Protein AF-A0A9X6JPH6-F1 (afdb_monomer_lite)

Secondary structure (DSSP, 8-state):
----SSSTTSS-HHHHHHHT--------EEEEEEEETTS-EEEEE--TT--HHHHHHHHT--GGGEEEEEEEEE-

Foldseek 3Di:
DDDPPPDPVPPDPPVVVVVPPPPVPVPWWKKKWFQFPVRDIDIDTDDPPDDPVNVCVVVVHDPNRGPDIDIDTGD

Radius of gyration: 25.1 Å; chains: 1; bounding box: 47×43×67 Å

Sequence (75 aa):
MSKKESTYLKCFPLLLIITMKEHKKQKSYYIREYTLRDKSTKSIRVEPWRSFKEEMKVLGITDNDIFQIQLIKRV

Organism: Bacillus thuringiensis serovar kumamotoensis (NCBI:txid132267)

Structure (mmCIF, N/CA/C/O backbone):
data_AF-A0A9X6JPH6-F1
#
_entry.id   AF-A0A9X6JPH6-F1
#
loop_
_atom_site.group_PDB
_atom_site.id
_atom_site.type_symbol
_atom_site.label_atom_id
_atom_site.label_alt_id
_atom_site.label_comp_id
_atom_site.label_asym_id
_atom_site.label_entity_id
_atom_site.label_seq_id
_atom_site.pdbx_PDB_ins_code
_atom_site.Cartn_x
_atom_site.Cartn_y
_atom_site.Cartn_z
_atom_site.occupancy
_atom_site.B_iso_or_equiv
_atom_site.auth_seq_id
_atom_site.auth_comp_id
_atom_site.auth_asym_id
_atom_site.auth_atom_id
_atom_site.pdbx_PDB_model_num
ATOM 1 N N . MET A 1 1 ? 34.902 -35.308 -52.455 1.00 33.12 1 MET A N 1
ATOM 2 C CA . MET A 1 1 ? 35.778 -34.130 -52.250 1.00 33.12 1 MET A CA 1
ATOM 3 C C . MET A 1 1 ? 34.950 -32.910 -52.647 1.00 33.12 1 MET A C 1
ATOM 5 O O . MET A 1 1 ? 34.476 -32.899 -53.763 1.00 33.12 1 MET A O 1
ATOM 9 N N . SER A 1 2 ? 34.600 -31.929 -51.825 1.00 42.56 2 SER A N 1
ATOM 10 C CA . SER A 1 2 ? 34.991 -31.585 -50.467 1.00 42.56 2 SER A CA 1
ATOM 11 C C . SER A 1 2 ? 33.855 -30.782 -49.818 1.00 42.56 2 SER A C 1
ATOM 13 O O . SER A 1 2 ? 33.270 -29.902 -50.447 1.00 42.56 2 SER A O 1
ATOM 15 N N . LYS A 1 3 ? 33.588 -31.133 -48.559 1.00 47.28 3 LYS A N 1
ATOM 16 C CA . LYS A 1 3 ? 32.904 -30.383 -47.500 1.00 47.28 3 LYS A CA 1
ATOM 17 C C . LYS A 1 3 ? 32.867 -28.864 -47.735 1.00 47.28 3 LYS A C 1
ATOM 19 O O . LYS A 1 3 ? 33.906 -28.213 -47.674 1.00 47.28 3 LYS A O 1
ATOM 24 N N . LYS A 1 4 ? 31.674 -28.294 -47.922 1.00 45.09 4 LYS A N 1
ATOM 25 C CA . LYS A 1 4 ? 31.421 -26.852 -47.719 1.00 45.09 4 LYS A CA 1
ATOM 26 C C . LYS A 1 4 ? 30.185 -26.558 -46.864 1.00 45.09 4 LYS A C 1
ATOM 28 O O . LYS A 1 4 ? 29.777 -25.413 -46.740 1.00 45.09 4 LYS A O 1
ATOM 33 N N . GLU A 1 5 ? 29.652 -27.574 -46.202 1.00 50.53 5 GLU A N 1
ATOM 34 C CA . GLU A 1 5 ? 28.873 -27.385 -44.984 1.00 50.53 5 GLU A CA 1
ATOM 35 C C . GLU A 1 5 ? 29.837 -27.583 -43.809 1.00 50.53 5 GLU A C 1
ATOM 37 O O . GLU A 1 5 ? 30.720 -28.434 -43.891 1.00 50.53 5 GLU A O 1
ATOM 42 N N . SER A 1 6 ? 29.684 -26.826 -42.720 1.00 46.59 6 SER A N 1
ATOM 43 C CA . SER A 1 6 ? 30.461 -26.952 -41.468 1.00 46.59 6 SER A CA 1
ATOM 44 C C . SER A 1 6 ? 31.720 -26.077 -41.289 1.00 46.59 6 SER A C 1
ATOM 46 O O . SER A 1 6 ? 32.714 -26.550 -40.731 1.00 46.59 6 SER A O 1
ATOM 48 N N . THR A 1 7 ? 31.670 -24.773 -41.581 1.00 45.78 7 THR A N 1
ATOM 49 C CA . THR A 1 7 ? 32.621 -23.833 -40.928 1.00 45.78 7 THR A CA 1
ATOM 50 C C . THR A 1 7 ? 32.062 -22.480 -40.476 1.00 45.78 7 THR A C 1
ATOM 52 O O . THR A 1 7 ? 32.659 -21.888 -39.584 1.00 45.78 7 THR A O 1
ATOM 55 N N . TYR A 1 8 ? 30.898 -22.014 -40.942 1.00 46.41 8 TYR A N 1
ATOM 56 C CA . TYR A 1 8 ? 30.367 -20.699 -40.518 1.00 46.41 8 TYR A CA 1
ATOM 57 C C . TYR A 1 8 ? 29.532 -20.692 -39.227 1.00 46.41 8 TYR A C 1
ATOM 59 O O . TYR A 1 8 ? 29.113 -19.633 -38.778 1.00 46.41 8 TYR A O 1
ATOM 67 N N . LEU A 1 9 ? 29.338 -21.846 -38.583 1.00 46.03 9 LEU A N 1
ATOM 68 C CA . LEU A 1 9 ? 28.668 -21.949 -37.274 1.00 46.03 9 LEU A CA 1
ATOM 69 C C . LEU A 1 9 ? 29.632 -22.274 -36.119 1.00 46.03 9 LEU A C 1
ATOM 71 O O . LEU A 1 9 ? 29.194 -22.519 -35.000 1.00 46.03 9 LEU A O 1
ATOM 75 N N . LYS A 1 10 ? 30.951 -22.277 -36.365 1.00 49.50 10 LYS A N 1
ATOM 76 C CA . LYS A 1 10 ? 31.974 -22.601 -35.349 1.00 49.50 10 LYS A CA 1
ATOM 77 C C . LYS A 1 10 ? 32.765 -21.404 -34.818 1.00 49.50 10 LYS A C 1
ATOM 79 O O . LYS A 1 10 ? 33.596 -21.583 -33.936 1.00 49.50 10 LYS A O 1
ATOM 84 N N . CYS A 1 11 ? 32.474 -20.192 -35.280 1.00 51.28 11 CYS A N 1
ATOM 85 C CA . CYS A 1 11 ? 33.116 -18.973 -34.796 1.00 51.28 11 CYS A CA 1
ATOM 86 C C . CYS A 1 11 ? 32.048 -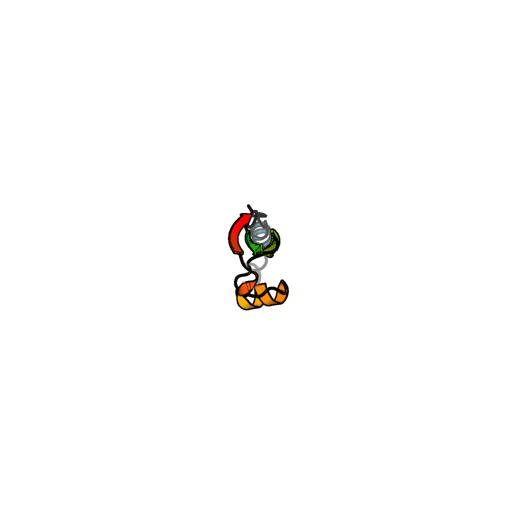17.953 -34.410 1.00 51.28 11 CYS A C 1
ATOM 88 O O . CYS A 1 11 ? 31.660 -17.168 -35.258 1.00 51.28 11 CYS A O 1
ATOM 90 N N . PHE A 1 12 ? 31.551 -18.000 -33.169 1.00 50.66 12 PHE A N 1
ATOM 91 C CA . PHE A 1 12 ? 31.341 -16.814 -32.313 1.00 50.66 12 PHE A CA 1
ATOM 92 C C . PHE A 1 12 ? 30.690 -17.156 -30.949 1.00 50.66 12 PHE A C 1
ATOM 94 O O . PHE A 1 12 ? 29.692 -16.550 -30.564 1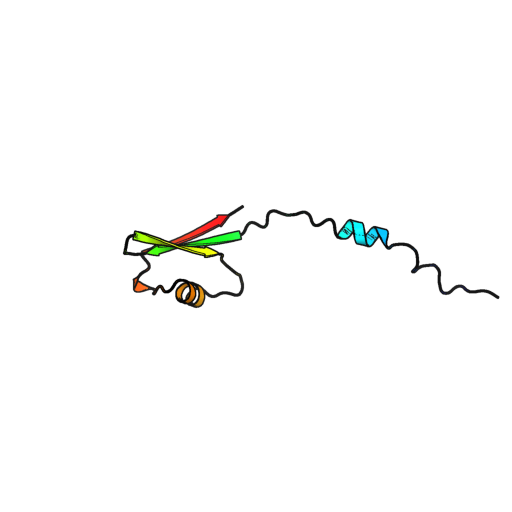.00 50.66 12 PHE A O 1
ATOM 101 N N . PRO A 1 13 ? 31.252 -18.069 -30.131 1.00 52.25 13 PRO A N 1
ATOM 102 C CA . PRO A 1 13 ? 30.822 -18.169 -28.732 1.00 52.25 13 PRO A CA 1
ATOM 103 C C . PRO A 1 13 ? 31.196 -16.909 -27.923 1.00 52.25 13 PRO A C 1
ATOM 105 O O . PRO A 1 13 ? 30.546 -16.598 -26.932 1.00 52.25 13 PRO A O 1
ATOM 108 N N . LEU A 1 14 ? 32.202 -16.137 -28.361 1.00 50.59 14 LEU A N 1
ATOM 109 C CA . LEU A 1 14 ? 32.657 -14.936 -27.652 1.00 50.59 14 LEU A CA 1
ATOM 110 C C . LEU A 1 14 ? 31.713 -13.728 -27.783 1.00 50.59 14 LEU A C 1
ATOM 112 O O . LEU A 1 14 ? 31.624 -12.943 -26.844 1.00 50.59 14 LEU A O 1
ATOM 116 N N . LEU A 1 15 ? 30.994 -13.565 -28.904 1.00 49.72 15 LEU A N 1
ATOM 117 C CA . LEU A 1 15 ? 30.102 -12.405 -29.092 1.00 49.72 15 LEU A CA 1
ATOM 118 C C . LEU A 1 15 ? 28.900 -12.472 -28.145 1.00 49.72 15 LEU A C 1
ATOM 120 O O . LEU A 1 15 ? 28.467 -11.449 -27.621 1.00 49.72 15 LEU A O 1
ATOM 124 N N . LEU A 1 16 ? 28.415 -13.689 -27.882 1.00 49.06 16 LEU A N 1
ATOM 125 C CA . LEU A 1 16 ? 27.297 -13.936 -26.975 1.00 49.06 16 LEU A CA 1
ATOM 126 C C . LEU A 1 16 ? 27.658 -13.608 -25.515 1.00 49.06 16 LEU A C 1
ATOM 128 O O . LEU A 1 16 ? 26.838 -13.069 -24.772 1.00 49.06 16 LEU A O 1
ATOM 132 N N . ILE A 1 17 ? 28.906 -13.856 -25.106 1.00 47.41 17 ILE A N 1
ATOM 133 C CA . ILE A 1 17 ? 29.376 -13.542 -23.746 1.00 47.41 17 ILE A CA 1
ATOM 134 C C . ILE A 1 17 ? 29.417 -12.023 -23.521 1.00 47.41 17 ILE A C 1
ATOM 136 O O . ILE A 1 17 ? 29.040 -11.547 -22.451 1.00 47.41 17 ILE A O 1
ATOM 140 N N . ILE A 1 18 ? 29.806 -11.240 -24.533 1.00 52.56 18 ILE A N 1
ATOM 141 C CA . ILE A 1 18 ? 29.888 -9.774 -24.419 1.00 52.56 18 ILE A CA 1
ATOM 142 C C . ILE A 1 18 ? 28.484 -9.158 -24.259 1.00 52.56 18 ILE A C 1
ATOM 144 O O . ILE A 1 18 ? 28.331 -8.167 -23.544 1.00 52.56 18 ILE A O 1
ATOM 148 N N . THR A 1 19 ? 27.442 -9.779 -24.826 1.00 43.06 19 THR A N 1
ATOM 149 C CA . THR A 1 19 ? 26.047 -9.329 -24.650 1.00 43.06 19 THR A CA 1
ATOM 150 C C . THR A 1 19 ? 25.453 -9.619 -23.267 1.00 43.06 19 THR A C 1
ATOM 152 O O . THR A 1 19 ? 24.489 -8.964 -22.882 1.00 43.06 19 THR A O 1
ATOM 155 N N . MET A 1 20 ? 26.043 -10.530 -22.483 1.00 49.62 20 MET A N 1
ATOM 156 C CA . MET A 1 20 ? 25.623 -10.832 -21.105 1.00 49.62 20 MET A CA 1
ATOM 157 C C . MET A 1 20 ? 26.369 -10.013 -20.047 1.00 49.62 20 MET A C 1
ATOM 159 O O . MET A 1 20 ? 26.322 -10.335 -18.859 1.00 49.62 20 MET A O 1
ATOM 163 N N . LYS A 1 21 ? 27.058 -8.931 -20.433 1.00 47.50 21 LYS A N 1
ATOM 164 C CA . LYS A 1 21 ? 27.527 -7.940 -19.463 1.00 47.50 21 LYS A CA 1
ATOM 165 C C . LYS A 1 21 ? 26.310 -7.141 -18.999 1.00 47.50 21 LYS A C 1
ATOM 167 O O . LYS A 1 21 ? 26.069 -6.024 -19.446 1.00 47.50 21 LYS A O 1
ATOM 172 N N . GLU A 1 22 ? 25.507 -7.767 -18.139 1.00 53.97 22 GLU A N 1
ATOM 173 C CA . GLU A 1 22 ? 24.407 -7.149 -17.416 1.00 53.97 22 GLU A CA 1
ATOM 174 C C . GLU A 1 22 ? 24.965 -5.929 -16.702 1.00 53.97 22 GLU A C 1
ATOM 176 O O . GLU A 1 22 ? 25.566 -5.995 -15.627 1.00 53.97 22 GLU A O 1
ATOM 181 N N . HIS A 1 23 ? 24.772 -4.775 -17.326 1.00 53.81 23 HIS A N 1
ATOM 182 C CA . HIS A 1 23 ? 24.781 -3.528 -16.610 1.00 53.81 23 HIS A CA 1
ATOM 183 C C . HIS A 1 23 ? 23.780 -3.735 -15.477 1.00 53.81 23 HIS A C 1
ATOM 185 O O . HIS A 1 23 ? 22.576 -3.825 -15.731 1.00 53.81 23 HIS A O 1
ATOM 191 N N . LYS A 1 24 ? 24.275 -3.854 -14.239 1.00 57.47 24 LYS A N 1
ATOM 192 C CA . LYS A 1 24 ? 23.478 -3.710 -13.020 1.00 57.47 24 LYS A CA 1
ATOM 193 C C . LYS A 1 24 ? 22.940 -2.279 -13.016 1.00 57.47 24 LYS A C 1
ATOM 195 O O . LYS A 1 24 ? 23.406 -1.421 -12.276 1.00 57.47 24 LYS A O 1
ATOM 200 N N . LYS A 1 25 ? 22.004 -1.994 -13.924 1.00 59.97 25 LYS A N 1
ATOM 201 C CA . LYS A 1 25 ? 21.180 -0.800 -13.923 1.00 59.97 25 LYS A CA 1
ATOM 202 C C . LYS A 1 25 ? 20.516 -0.862 -12.564 1.00 59.97 25 LYS A C 1
ATOM 204 O O . LYS A 1 25 ? 19.797 -1.826 -12.300 1.00 59.97 25 LYS A O 1
ATOM 209 N N . GLN A 1 26 ? 20.830 0.091 -11.691 1.00 59.28 26 GLN A N 1
ATOM 210 C CA . GLN A 1 26 ? 20.073 0.280 -10.464 1.00 59.28 26 GLN A CA 1
ATOM 211 C C . GLN A 1 26 ? 18.611 0.403 -10.900 1.00 59.28 26 GLN A C 1
ATOM 213 O O . GLN A 1 26 ? 18.218 1.371 -11.555 1.00 59.28 26 GLN A O 1
ATOM 218 N N . LYS A 1 27 ? 17.848 -0.681 -10.725 1.00 75.88 27 LYS A N 1
ATOM 219 C CA . LYS A 1 27 ? 16.446 -0.723 -11.119 1.00 75.88 27 LYS A CA 1
ATOM 220 C C . LYS A 1 27 ? 15.738 0.093 -10.059 1.00 75.88 27 LYS A C 1
ATOM 222 O O . LYS A 1 27 ? 15.447 -0.436 -8.990 1.00 75.88 27 LYS A O 1
ATOM 227 N N . SER A 1 28 ? 15.504 1.369 -10.356 1.00 85.81 28 SER A N 1
ATOM 228 C CA . SER A 1 28 ? 14.676 2.196 -9.495 1.00 85.81 28 SER A CA 1
ATOM 229 C C . SER A 1 28 ? 13.323 1.511 -9.342 1.00 85.81 28 SER A C 1
ATOM 231 O O . SER A 1 28 ? 12.711 1.139 -10.348 1.00 85.81 28 SER A O 1
ATOM 233 N N . TYR A 1 29 ? 12.872 1.326 -8.113 1.00 91.75 29 TYR A N 1
ATOM 234 C CA . TYR A 1 29 ? 11.597 0.697 -7.803 1.00 91.75 29 TYR A CA 1
ATOM 235 C C . TYR A 1 29 ? 10.729 1.667 -7.015 1.00 91.75 29 TYR A C 1
ATOM 237 O O . TYR A 1 29 ? 11.213 2.619 -6.405 1.00 91.75 29 TYR A O 1
ATOM 245 N N . TYR A 1 30 ? 9.424 1.439 -7.045 1.00 95.38 30 TYR A N 1
ATOM 246 C CA . TYR A 1 30 ? 8.482 2.256 -6.300 1.00 95.38 30 TYR A CA 1
ATOM 247 C C . TYR A 1 30 ? 8.086 1.539 -5.015 1.00 95.38 30 TYR A C 1
ATOM 249 O O . TYR A 1 30 ? 7.835 0.333 -5.005 1.00 95.38 30 TYR A O 1
ATOM 257 N N . ILE A 1 31 ? 8.041 2.291 -3.925 1.00 96.38 31 ILE A N 1
ATOM 258 C CA . ILE A 1 31 ? 7.441 1.882 -2.663 1.00 96.38 31 ILE A CA 1
ATOM 259 C C . ILE A 1 31 ? 6.164 2.686 -2.502 1.00 96.38 31 ILE A C 1
ATOM 261 O O . ILE A 1 31 ? 6.156 3.899 -2.707 1.00 96.38 31 ILE A O 1
ATOM 265 N N . ARG A 1 32 ? 5.091 2.014 -2.114 1.00 97.12 32 ARG A N 1
ATOM 266 C CA . ARG A 1 32 ? 3.884 2.666 -1.644 1.00 97.12 32 ARG A CA 1
ATOM 267 C C . ARG A 1 32 ? 3.882 2.647 -0.127 1.00 97.12 32 ARG A C 1
ATOM 269 O O . ARG A 1 32 ? 4.055 1.591 0.481 1.00 97.12 32 ARG A O 1
ATOM 276 N N . GLU A 1 33 ? 3.724 3.818 0.460 1.00 97.62 33 GLU A N 1
ATOM 277 C CA . GLU A 1 33 ? 3.677 4.018 1.899 1.00 97.62 33 GLU A CA 1
ATOM 278 C C . GLU A 1 33 ? 2.261 4.420 2.309 1.00 97.62 33 GLU A C 1
ATOM 280 O O . GLU A 1 33 ? 1.661 5.317 1.721 1.00 97.62 33 GLU A O 1
ATOM 285 N N . TYR A 1 34 ? 1.728 3.716 3.297 1.00 97.75 34 TYR A N 1
ATOM 286 C CA . TYR A 1 34 ? 0.406 3.890 3.867 1.00 97.75 34 TYR A CA 1
ATOM 287 C C . TYR A 1 34 ? 0.573 4.434 5.281 1.00 97.75 34 TYR A C 1
ATOM 289 O O . TYR A 1 34 ? 1.082 3.737 6.161 1.00 97.75 34 TYR A O 1
ATOM 297 N N . THR A 1 35 ? 0.140 5.668 5.498 1.00 97.81 35 THR A N 1
ATOM 298 C CA . THR A 1 35 ? -0.013 6.241 6.834 1.00 97.81 35 THR A CA 1
ATOM 299 C C . THR A 1 35 ? -1.413 5.909 7.317 1.00 97.81 35 THR A C 1
ATOM 301 O O . THR A 1 35 ? -2.403 6.273 6.673 1.00 97.81 35 THR A O 1
ATOM 304 N N . LEU A 1 36 ? -1.499 5.199 8.433 1.00 97.75 36 LEU A N 1
ATOM 305 C CA . LEU A 1 36 ? -2.759 4.790 9.030 1.00 97.75 36 LEU A CA 1
ATOM 306 C C . LEU A 1 36 ? -3.253 5.836 10.039 1.00 97.75 36 LEU A C 1
ATOM 308 O O . LEU A 1 36 ? -2.495 6.680 10.524 1.00 97.75 36 LEU A O 1
ATOM 312 N N . ARG A 1 37 ? -4.543 5.785 10.376 1.00 96.69 37 ARG A N 1
ATOM 313 C CA . ARG A 1 37 ? -5.175 6.685 11.359 1.00 96.69 37 ARG A CA 1
ATOM 314 C C . ARG A 1 37 ? -4.608 6.538 12.769 1.00 96.69 37 ARG A C 1
ATOM 316 O O . ARG A 1 37 ? -4.624 7.501 13.531 1.00 96.69 37 ARG A O 1
ATOM 323 N N . ASP A 1 38 ? -4.080 5.364 13.104 1.00 96.38 38 ASP A N 1
ATOM 324 C CA . ASP A 1 38 ? -3.369 5.102 14.361 1.00 96.38 38 ASP A CA 1
ATOM 325 C C . ASP A 1 38 ? -1.947 5.701 14.386 1.00 96.38 38 ASP A C 1
ATOM 327 O O . ASP A 1 38 ? -1.222 5.531 15.365 1.00 96.38 38 ASP A O 1
ATOM 331 N N . LYS A 1 39 ? -1.568 6.442 13.330 1.00 95.38 39 LYS A N 1
ATOM 332 C CA . LYS A 1 39 ? -0.252 7.053 13.090 1.00 95.38 39 LYS A CA 1
ATOM 333 C C . LYS A 1 39 ? 0.859 6.047 12.791 1.00 95.38 39 LYS A C 1
ATOM 335 O O . LYS A 1 39 ? 2.018 6.450 12.693 1.00 95.38 39 LYS A O 1
ATOM 340 N N . SER A 1 40 ? 0.540 4.764 12.633 1.00 97.19 40 SER A N 1
ATOM 341 C CA . SER A 1 40 ? 1.500 3.779 12.155 1.00 97.19 40 SER A CA 1
ATOM 342 C C . SER A 1 40 ? 1.696 3.895 10.643 1.00 97.19 40 SER A C 1
ATOM 344 O O . SER A 1 40 ? 0.841 4.396 9.905 1.00 97.19 40 SER A O 1
ATOM 346 N N . THR A 1 41 ? 2.850 3.423 10.179 1.00 97.25 41 THR A N 1
ATOM 347 C CA . THR A 1 41 ? 3.218 3.468 8.767 1.00 97.25 41 THR A CA 1
ATOM 348 C C . THR A 1 41 ? 3.492 2.059 8.272 1.00 97.25 41 THR A C 1
ATOM 350 O O . THR A 1 41 ? 4.291 1.327 8.859 1.00 97.25 41 THR A O 1
ATOM 353 N N . LYS A 1 42 ? 2.853 1.673 7.169 1.00 97.19 42 LYS A N 1
ATOM 354 C CA . LYS A 1 42 ? 3.128 0.418 6.463 1.00 97.19 42 LYS A CA 1
ATOM 355 C C . LYS A 1 42 ? 3.633 0.724 5.068 1.00 97.19 42 LYS A C 1
ATOM 357 O O . LYS A 1 42 ? 3.134 1.629 4.413 1.00 97.19 42 LYS A O 1
ATOM 362 N N . SER A 1 43 ? 4.609 -0.035 4.592 1.00 96.88 43 SER A N 1
ATOM 363 C CA . SER A 1 43 ? 5.150 0.156 3.250 1.00 96.88 43 SER A CA 1
ATOM 364 C C . SER A 1 43 ? 5.217 -1.157 2.492 1.00 96.88 43 SER A C 1
ATOM 366 O O . SER A 1 43 ? 5.414 -2.227 3.069 1.00 96.88 43 SER A O 1
ATOM 368 N N . ILE A 1 44 ? 5.019 -1.074 1.182 1.00 96.50 44 ILE A N 1
ATOM 369 C CA . ILE A 1 44 ? 5.090 -2.223 0.291 1.00 96.50 44 ILE A CA 1
ATOM 370 C C . ILE A 1 44 ? 5.730 -1.816 -1.027 1.00 96.50 44 ILE A C 1
ATOM 372 O O . ILE A 1 44 ? 5.520 -0.714 -1.534 1.00 96.50 44 ILE A O 1
ATOM 376 N N . ARG A 1 45 ? 6.540 -2.708 -1.590 1.00 95.69 45 ARG A N 1
ATOM 377 C CA . ARG A 1 45 ? 7.062 -2.518 -2.938 1.00 95.69 45 ARG A CA 1
ATOM 378 C C . ARG A 1 45 ? 5.919 -2.674 -3.940 1.00 95.69 45 ARG A C 1
ATOM 380 O O . ARG A 1 45 ? 5.161 -3.641 -3.863 1.00 95.69 45 ARG A O 1
ATOM 387 N N . VAL A 1 46 ? 5.819 -1.722 -4.860 1.00 95.06 46 VAL A N 1
ATOM 388 C CA . VAL A 1 46 ? 4.834 -1.751 -5.939 1.00 95.06 46 VAL A CA 1
ATOM 389 C C . VAL A 1 46 ? 5.318 -2.726 -6.996 1.00 95.06 46 VAL A C 1
ATOM 391 O O . VAL A 1 46 ? 6.392 -2.543 -7.573 1.00 95.06 46 VAL A O 1
ATOM 394 N N . GLU A 1 47 ? 4.509 -3.747 -7.247 1.00 93.88 47 GLU A N 1
ATOM 395 C CA . GLU A 1 47 ? 4.746 -4.715 -8.309 1.00 93.88 47 GLU A CA 1
ATOM 396 C C . GLU A 1 47 ? 3.687 -4.553 -9.410 1.00 93.88 47 GLU A C 1
ATOM 398 O O . GLU A 1 47 ? 2.513 -4.377 -9.087 1.00 93.88 47 GLU A O 1
ATOM 403 N N . PRO A 1 48 ? 4.054 -4.636 -10.704 1.00 90.00 48 PRO A N 1
ATOM 404 C CA . PRO A 1 48 ? 3.129 -4.389 -11.817 1.00 90.00 48 PRO A CA 1
ATOM 405 C C . PRO A 1 48 ? 1.903 -5.309 -11.852 1.00 90.00 48 PRO A C 1
ATOM 407 O O . PRO A 1 48 ? 0.868 -4.933 -12.389 1.00 90.00 48 PRO A O 1
ATOM 410 N N . TRP A 1 49 ? 2.031 -6.525 -11.318 1.00 93.25 49 TRP A N 1
ATOM 411 C CA . TRP A 1 49 ? 0.972 -7.539 -11.313 1.00 93.25 49 TRP A CA 1
ATOM 412 C C . TRP A 1 49 ? 0.114 -7.520 -10.045 1.00 93.25 49 TRP A C 1
ATOM 414 O O . TRP A 1 49 ? -0.830 -8.299 -9.954 1.00 93.25 49 TRP A O 1
ATOM 424 N N . ARG A 1 50 ? 0.454 -6.695 -9.047 1.00 92.75 50 ARG A N 1
ATOM 425 C CA . ARG A 1 50 ? -0.263 -6.642 -7.772 1.00 92.75 50 ARG A CA 1
ATOM 426 C C . ARG A 1 50 ? -1.219 -5.456 -7.768 1.00 92.75 50 ARG A C 1
ATOM 428 O O . ARG A 1 50 ? -0.834 -4.324 -8.047 1.00 92.75 50 ARG A O 1
ATOM 435 N N . SER A 1 51 ? -2.471 -5.715 -7.417 1.00 94.88 51 SER A N 1
ATOM 436 C CA . SER A 1 51 ? -3.480 -4.672 -7.247 1.00 94.88 51 SER A CA 1
ATOM 437 C C . SER A 1 51 ? -3.407 -4.026 -5.859 1.00 94.88 51 SER A C 1
ATOM 439 O O . SER A 1 51 ? -2.992 -4.654 -4.885 1.00 94.88 51 SER A O 1
ATOM 441 N N . PHE A 1 52 ? -3.908 -2.795 -5.729 1.00 92.31 52 PHE A N 1
ATOM 442 C CA . PHE A 1 52 ? -4.039 -2.110 -4.434 1.00 92.31 52 PHE A CA 1
ATOM 443 C C . PHE A 1 52 ? -4.788 -2.938 -3.383 1.00 92.31 52 PHE A C 1
ATOM 445 O O . PHE A 1 52 ? -4.367 -3.025 -2.234 1.00 92.31 52 PHE A O 1
ATOM 452 N N . LYS A 1 53 ? -5.878 -3.604 -3.779 1.00 94.31 53 LYS A N 1
ATOM 453 C CA . LYS A 1 53 ? -6.673 -4.433 -2.865 1.00 94.31 53 LYS A CA 1
ATOM 454 C C . LYS A 1 53 ? -5.867 -5.613 -2.317 1.00 94.31 53 LYS A C 1
ATOM 456 O O . LYS A 1 53 ? -6.050 -6.011 -1.170 1.00 94.31 53 LYS A O 1
ATOM 461 N N . GLU A 1 54 ? -4.975 -6.186 -3.121 1.00 96.00 54 GLU A N 1
ATOM 462 C CA . GLU A 1 54 ? -4.064 -7.242 -2.674 1.00 96.00 54 GLU A CA 1
ATOM 463 C C . GLU A 1 54 ? -2.938 -6.693 -1.806 1.00 96.00 54 GLU A C 1
ATOM 465 O O . GLU A 1 54 ? -2.591 -7.334 -0.820 1.00 96.00 54 GLU A O 1
ATOM 470 N N . GLU A 1 55 ? -2.399 -5.510 -2.118 1.00 95.56 55 GLU A N 1
ATOM 471 C CA . GLU A 1 55 ? -1.453 -4.820 -1.232 1.00 95.56 55 GLU A CA 1
ATOM 472 C C . GLU A 1 55 ? -2.057 -4.643 0.165 1.00 95.56 55 GLU A C 1
ATOM 474 O O . GLU A 1 55 ? -1.440 -5.024 1.157 1.00 95.56 55 GLU A O 1
ATOM 479 N N . MET A 1 56 ? -3.298 -4.164 0.244 1.00 95.00 56 MET A N 1
ATOM 480 C CA . MET A 1 56 ? -4.021 -3.995 1.504 1.00 95.00 56 MET A CA 1
ATOM 481 C C . MET A 1 56 ? -4.249 -5.318 2.241 1.00 95.00 56 MET A C 1
ATOM 483 O O . MET A 1 56 ? -4.019 -5.388 3.447 1.00 95.00 56 MET A O 1
ATOM 487 N N . LYS A 1 57 ? -4.620 -6.393 1.528 1.00 96.00 57 LYS A N 1
ATOM 488 C CA . LYS A 1 57 ? -4.731 -7.742 2.114 1.00 96.00 57 LYS A CA 1
ATOM 489 C C . LYS A 1 57 ? -3.401 -8.239 2.681 1.00 96.00 57 LYS A C 1
ATOM 491 O O . LYS A 1 57 ? -3.384 -8.793 3.772 1.00 96.00 57 LYS A O 1
ATOM 496 N N . VAL A 1 58 ? -2.296 -8.033 1.961 1.00 95.81 58 VAL A N 1
ATOM 497 C CA . VAL A 1 58 ? -0.944 -8.419 2.404 1.00 95.81 58 VAL A CA 1
ATOM 498 C C . VAL A 1 58 ? -0.524 -7.624 3.639 1.00 95.81 58 VAL A C 1
ATOM 500 O O . VAL A 1 58 ? 0.109 -8.169 4.537 1.00 95.81 58 VAL A O 1
ATOM 503 N N . LEU A 1 59 ? -0.891 -6.344 3.696 1.00 95.62 59 LEU A N 1
ATOM 504 C CA . LEU A 1 59 ? -0.605 -5.465 4.827 1.00 95.62 59 LEU A CA 1
ATOM 505 C C . LEU A 1 59 ? -1.589 -5.634 5.997 1.00 95.62 59 LEU A C 1
ATOM 507 O O . LEU A 1 59 ? -1.326 -5.098 7.078 1.00 95.62 59 LEU A O 1
ATOM 511 N N . GLY A 1 60 ? -2.692 -6.362 5.805 1.00 96.25 60 GLY A N 1
ATOM 512 C CA . GLY A 1 60 ? -3.752 -6.537 6.797 1.00 96.25 60 GLY A CA 1
ATOM 513 C C . GLY A 1 60 ? -4.422 -5.219 7.188 1.00 96.25 60 GLY A C 1
ATOM 514 O O . GLY A 1 60 ? -4.650 -4.994 8.372 1.00 96.25 60 GLY A O 1
ATOM 515 N N . ILE A 1 61 ? -4.657 -4.330 6.218 1.00 96.44 61 ILE A N 1
ATOM 516 C CA . ILE A 1 61 ? -5.301 -3.021 6.422 1.00 96.44 61 ILE A CA 1
ATOM 517 C C . ILE A 1 61 ? -6.562 -2.899 5.569 1.00 96.44 61 ILE A C 1
ATOM 519 O O . ILE A 1 61 ? -6.691 -3.556 4.533 1.00 96.44 61 ILE A O 1
ATOM 523 N N . THR A 1 62 ? -7.480 -2.035 5.987 1.00 96.12 62 THR A N 1
ATOM 524 C CA . THR A 1 62 ? -8.701 -1.695 5.250 1.00 96.12 62 THR A CA 1
ATOM 525 C C . THR A 1 62 ? -8.692 -0.235 4.811 1.00 96.12 62 THR A C 1
ATOM 527 O O . THR A 1 62 ? -7.894 0.563 5.301 1.00 96.12 62 THR A O 1
ATOM 530 N N . ASP A 1 63 ? -9.583 0.138 3.889 1.00 93.88 63 ASP A N 1
ATOM 531 C CA . ASP A 1 63 ? -9.660 1.513 3.375 1.00 93.88 63 ASP A CA 1
ATOM 532 C C . ASP A 1 63 ? -9.952 2.524 4.493 1.00 93.88 63 ASP A C 1
ATOM 534 O O . ASP A 1 63 ? -9.462 3.651 4.469 1.00 93.88 63 ASP A O 1
ATOM 538 N N . ASN A 1 64 ? -10.696 2.098 5.519 1.00 95.88 64 ASN A N 1
ATOM 539 C CA . ASN A 1 64 ? -11.032 2.927 6.674 1.00 95.88 64 ASN A CA 1
ATOM 540 C C . ASN A 1 64 ? -9.809 3.279 7.527 1.00 95.88 64 ASN A C 1
ATOM 542 O O . ASN A 1 64 ? -9.773 4.357 8.123 1.00 95.88 64 ASN A O 1
ATOM 546 N N . ASP A 1 65 ? -8.813 2.394 7.575 1.00 95.50 65 ASP A N 1
ATOM 547 C CA . ASP A 1 65 ? -7.608 2.580 8.384 1.00 95.50 65 ASP A CA 1
ATOM 548 C C . ASP A 1 65 ? -6.655 3.593 7.753 1.0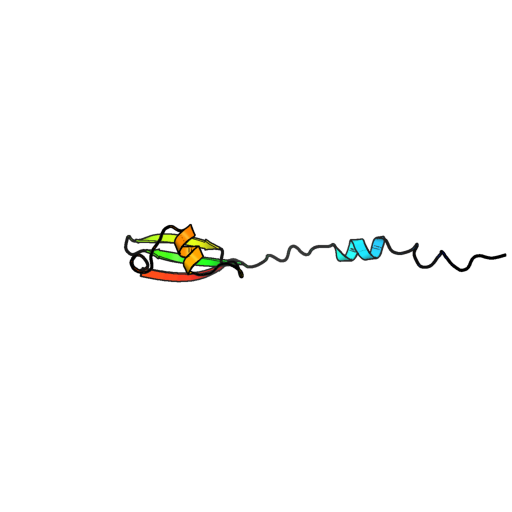0 95.50 65 ASP A C 1
ATOM 550 O O . ASP A 1 65 ? -5.821 4.175 8.445 1.00 95.50 65 ASP A O 1
ATOM 554 N N . ILE A 1 66 ? -6.773 3.819 6.444 1.00 96.25 66 ILE A N 1
ATOM 555 C CA . ILE A 1 66 ? -5.874 4.676 5.683 1.00 96.25 66 ILE A CA 1
ATOM 556 C C . ILE A 1 66 ? -6.201 6.144 5.965 1.00 96.25 66 ILE A C 1
ATOM 558 O O . ILE A 1 66 ? -7.323 6.615 5.783 1.00 96.25 66 ILE A O 1
ATOM 562 N N . PHE A 1 67 ? -5.180 6.884 6.384 1.00 97.25 67 PHE A N 1
ATOM 563 C CA . PHE A 1 67 ? -5.215 8.339 6.474 1.00 97.25 67 PHE A CA 1
ATOM 564 C C . PHE A 1 67 ? -4.592 8.979 5.230 1.00 97.25 67 PHE A C 1
ATOM 566 O O . PHE A 1 67 ? -5.144 9.921 4.667 1.00 97.25 67 PHE A O 1
ATOM 573 N N . GLN A 1 68 ? -3.454 8.448 4.779 1.00 97.00 68 GLN A N 1
ATOM 574 C CA . GLN A 1 68 ? -2.722 8.970 3.630 1.00 97.00 68 GLN A CA 1
ATOM 575 C C . GLN A 1 68 ? -1.974 7.848 2.905 1.00 97.00 68 GLN A C 1
ATOM 577 O O . GLN A 1 68 ? -1.503 6.894 3.522 1.00 97.00 68 GLN A O 1
ATOM 582 N N . ILE A 1 69 ? -1.837 7.986 1.585 1.00 96.19 69 ILE A N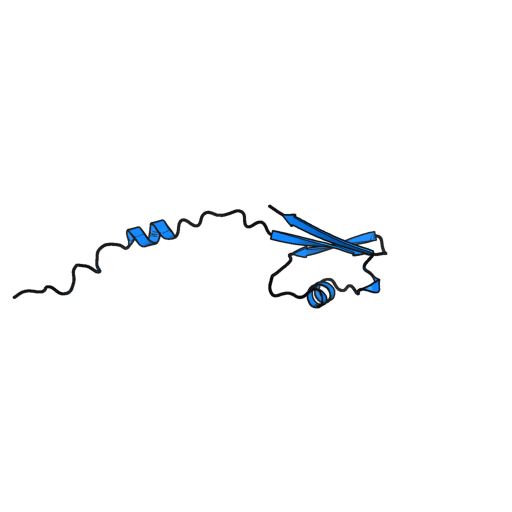 1
ATOM 583 C CA . ILE A 1 69 ? -1.035 7.096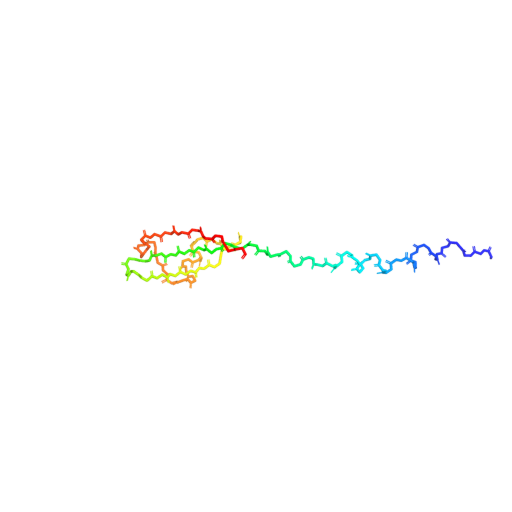 0.740 1.00 96.19 69 ILE A CA 1
ATOM 584 C C . ILE A 1 69 ? -0.006 7.938 -0.010 1.00 96.19 69 ILE A C 1
ATOM 586 O O . ILE A 1 69 ? -0.345 8.975 -0.578 1.00 96.19 69 ILE A O 1
ATOM 590 N N . GLN A 1 70 ? 1.241 7.478 -0.046 1.00 96.81 70 GLN A N 1
ATOM 591 C CA . GLN A 1 70 ? 2.338 8.116 -0.769 1.00 96.81 70 GLN A CA 1
ATOM 592 C C . GLN A 1 70 ? 3.033 7.113 -1.690 1.00 96.81 70 GLN A C 1
ATOM 594 O O . GL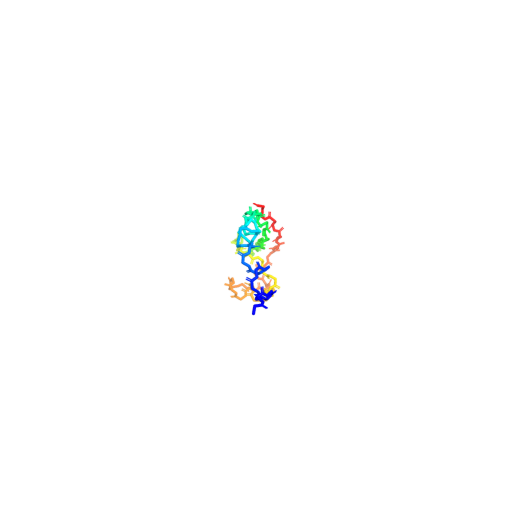N A 1 70 ? 3.135 5.926 -1.379 1.00 96.81 70 GLN A O 1
ATOM 599 N N . LEU A 1 71 ? 3.521 7.591 -2.835 1.00 96.62 71 LEU A N 1
ATOM 600 C CA . LEU A 1 71 ? 4.331 6.807 -3.763 1.00 96.62 71 LEU A CA 1
ATOM 601 C C . LEU A 1 71 ? 5.752 7.369 -3.773 1.00 96.62 71 LEU A C 1
ATOM 603 O O . LEU A 1 71 ? 5.975 8.506 -4.181 1.00 96.62 71 LEU A O 1
ATOM 607 N N . ILE A 1 72 ? 6.714 6.560 -3.346 1.00 96.50 72 ILE A N 1
ATOM 608 C CA . ILE A 1 72 ? 8.112 6.950 -3.192 1.00 96.50 72 ILE A CA 1
ATOM 609 C C . ILE A 1 72 ? 8.941 6.181 -4.215 1.00 96.50 72 ILE A C 1
ATOM 611 O O . ILE A 1 72 ? 8.939 4.950 -4.241 1.00 96.50 72 ILE A O 1
ATOM 615 N N . LYS A 1 73 ? 9.682 6.901 -5.059 1.00 95.06 73 LYS A N 1
ATOM 616 C CA . LYS A 1 73 ? 10.666 6.293 -5.960 1.00 95.06 73 LYS A CA 1
ATOM 617 C C . LYS A 1 73 ? 11.962 6.040 -5.188 1.00 95.06 73 LYS A C 1
ATOM 619 O O . LYS A 1 73 ? 12.611 6.985 -4.750 1.00 95.06 73 LYS A O 1
ATOM 624 N N . ARG A 1 74 ? 12.358 4.776 -5.048 1.00 90.19 74 ARG A N 1
ATOM 625 C CA . ARG A 1 74 ? 13.698 4.371 -4.606 1.00 90.19 74 ARG A CA 1
ATOM 626 C C . ARG A 1 74 ? 14.576 4.236 -5.842 1.00 90.19 74 ARG A C 1
ATOM 628 O O . ARG A 1 74 ? 14.215 3.507 -6.765 1.00 90.19 74 ARG A O 1
ATOM 635 N N . VAL A 1 75 ? 15.676 4.977 -5.872 1.00 81.50 75 VAL A N 1
ATOM 636 C CA . VAL A 1 75 ? 16.708 4.895 -6.917 1.00 81.50 75 VAL A CA 1
ATOM 637 C C . VAL A 1 75 ? 17.782 3.919 -6.468 1.00 81.50 75 VAL A C 1
ATOM 639 O O . VAL A 1 75 ? 18.117 3.957 -5.263 1.00 81.50 75 VAL A O 1
#

pLDDT: mean 78.95, std 22.09, range [33.12, 97.81]